Protein AF-A0A292PW51-F1 (afdb_monomer_lite)

Structure (mmCIF, N/CA/C/O backbone):
data_AF-A0A292PW51-F1
#
_entry.id   AF-A0A292PW51-F1
#
loop_
_atom_site.group_PDB
_atom_site.id
_atom_site.type_symbol
_atom_site.label_atom_id
_atom_site.label_alt_id
_atom_site.label_comp_id
_atom_site.label_asym_id
_atom_site.label_entity_id
_atom_site.label_seq_id
_atom_site.pdbx_PDB_ins_code
_atom_site.Cartn_x
_atom_site.Cartn_y
_atom_site.Cartn_z
_atom_site.occupancy
_atom_site.B_iso_or_equiv
_atom_site.auth_seq_id
_atom_site.auth_comp_id
_atom_site.auth_asym_id
_atom_site.auth_atom_id
_atom_site.pdbx_PDB_model_num
ATOM 1 N N . ALA A 1 1 ? 10.138 -15.272 -8.464 1.00 60.44 1 ALA A N 1
ATOM 2 C CA . ALA A 1 1 ? 11.137 -14.870 -7.450 1.00 60.44 1 ALA A CA 1
ATOM 3 C C . ALA A 1 1 ? 10.478 -14.165 -6.259 1.00 60.44 1 ALA A C 1
ATOM 5 O O . ALA A 1 1 ? 10.501 -14.728 -5.175 1.00 60.44 1 ALA A O 1
ATOM 6 N N . ILE A 1 2 ? 9.798 -13.029 -6.466 1.00 63.06 2 ILE A N 1
ATOM 7 C CA . ILE A 1 2 ? 9.164 -12.206 -5.408 1.00 63.06 2 ILE A CA 1
ATOM 8 C C . ILE A 1 2 ? 8.165 -12.992 -4.543 1.00 63.06 2 ILE A C 1
ATOM 10 O O . ILE A 1 2 ? 8.231 -12.941 -3.323 1.00 63.06 2 ILE A O 1
ATOM 14 N N . LYS A 1 3 ? 7.318 -13.828 -5.156 1.00 59.09 3 LYS A N 1
ATOM 15 C CA . LYS A 1 3 ? 6.354 -14.672 -4.429 1.00 59.09 3 LYS A CA 1
ATOM 16 C C . LYS A 1 3 ? 6.985 -15.595 -3.379 1.00 59.09 3 LYS A C 1
ATOM 18 O O . LYS A 1 3 ? 6.397 -15.779 -2.325 1.00 59.09 3 LYS A O 1
ATOM 23 N N . ARG A 1 4 ? 8.185 -16.139 -3.626 1.00 60.94 4 ARG A N 1
ATOM 24 C CA . ARG A 1 4 ? 8.893 -16.975 -2.633 1.00 60.94 4 ARG A CA 1
ATOM 25 C C . ARG A 1 4 ? 9.422 -16.152 -1.457 1.00 60.94 4 ARG A C 1
ATOM 27 O O . ARG A 1 4 ? 9.476 -16.662 -0.349 1.00 60.94 4 ARG A O 1
ATOM 34 N N . LEU A 1 5 ? 9.774 -14.887 -1.690 1.00 60.72 5 LEU A N 1
ATOM 35 C CA . LEU A 1 5 ? 10.201 -13.960 -0.636 1.00 60.72 5 LEU A CA 1
ATOM 36 C C . LEU A 1 5 ? 9.022 -13.507 0.243 1.00 60.72 5 LEU A C 1
ATOM 38 O O . LEU A 1 5 ? 9.226 -13.128 1.387 1.00 60.72 5 LEU A O 1
ATOM 42 N N . ALA A 1 6 ? 7.793 -13.584 -0.275 1.00 58.75 6 ALA A N 1
ATOM 43 C CA . ALA A 1 6 ? 6.568 -13.200 0.426 1.00 58.75 6 ALA A CA 1
ATOM 44 C C . ALA A 1 6 ? 5.872 -14.359 1.180 1.00 58.75 6 ALA A C 1
ATOM 46 O O . ALA A 1 6 ? 4.760 -14.180 1.667 1.00 58.75 6 ALA A O 1
ATOM 47 N N . GLN A 1 7 ? 6.483 -15.550 1.266 1.00 57.91 7 GLN A N 1
ATOM 48 C CA . GLN A 1 7 ? 5.862 -16.770 1.819 1.00 57.91 7 GLN A CA 1
ATOM 49 C C . GLN A 1 7 ? 6.125 -17.027 3.321 1.00 57.91 7 GLN A C 1
ATOM 51 O O . GLN A 1 7 ? 5.797 -18.104 3.812 1.00 57.91 7 GLN A O 1
ATOM 56 N N . GLY A 1 8 ? 6.688 -16.070 4.067 1.00 54.16 8 GLY A N 1
ATOM 57 C CA . GLY A 1 8 ? 6.878 -16.184 5.523 1.00 54.16 8 GLY A CA 1
ATOM 58 C C . GLY A 1 8 ? 5.642 -15.778 6.339 1.00 54.16 8 GLY A C 1
ATOM 59 O O . GLY A 1 8 ? 4.876 -14.929 5.898 1.00 54.16 8 GLY A O 1
ATOM 60 N N . THR A 1 9 ? 5.490 -16.324 7.553 1.00 55.44 9 THR A N 1
ATOM 61 C CA . THR A 1 9 ? 4.442 -15.988 8.550 1.00 55.44 9 THR A CA 1
ATOM 62 C C . THR A 1 9 ? 4.656 -14.636 9.253 1.00 55.44 9 THR A C 1
ATOM 64 O O . THR A 1 9 ? 4.024 -14.354 10.266 1.00 55.44 9 THR A O 1
ATOM 67 N N . ALA A 1 10 ? 5.584 -13.818 8.754 1.00 63.69 10 ALA A N 1
ATOM 68 C CA . ALA A 1 10 ? 5.915 -12.492 9.265 1.00 63.69 10 ALA A CA 1
ATOM 69 C C . ALA A 1 10 ? 5.599 -11.425 8.205 1.00 63.69 10 ALA A C 1
ATOM 71 O O . ALA A 1 10 ? 5.453 -11.745 7.025 1.00 63.69 10 ALA A O 1
ATOM 72 N N . HIS A 1 11 ? 5.535 -10.152 8.610 1.00 70.06 11 HIS A N 1
ATOM 73 C CA . HIS A 1 11 ? 5.395 -9.020 7.688 1.00 70.06 11 HIS A CA 1
ATOM 74 C C . HIS A 1 11 ? 6.590 -8.959 6.720 1.00 70.06 11 HIS A C 1
ATOM 76 O O . HIS A 1 11 ? 7.638 -8.386 7.031 1.00 70.06 11 HIS A O 1
ATOM 82 N N . ASN A 1 12 ? 6.441 -9.567 5.543 1.00 82.44 12 ASN A N 1
ATOM 83 C CA . ASN A 1 12 ? 7.491 -9.628 4.534 1.00 82.44 12 ASN A CA 1
ATOM 84 C C . ASN A 1 12 ? 7.632 -8.261 3.854 1.00 82.44 12 ASN A C 1
ATOM 86 O O . ASN A 1 12 ? 6.668 -7.721 3.315 1.00 82.44 12 ASN A O 1
ATOM 90 N N . ARG A 1 13 ? 8.846 -7.702 3.864 1.00 87.56 13 ARG A N 1
ATOM 91 C CA . ARG A 1 13 ? 9.172 -6.430 3.205 1.00 87.56 13 ARG A CA 1
ATOM 92 C C . ARG A 1 13 ? 10.074 -6.703 2.013 1.00 87.56 13 ARG A C 1
ATOM 94 O O . ARG A 1 13 ? 11.118 -7.333 2.162 1.00 87.56 13 ARG A O 1
ATOM 101 N N . ILE A 1 14 ? 9.673 -6.231 0.837 1.00 90.12 14 ILE A N 1
ATOM 102 C CA . ILE A 1 14 ? 10.404 -6.433 -0.416 1.00 90.12 14 ILE A CA 1
ATOM 103 C C . ILE A 1 14 ? 10.633 -5.067 -1.055 1.00 90.12 14 ILE A C 1
ATOM 105 O O . ILE A 1 14 ? 9.687 -4.306 -1.231 1.00 90.12 14 ILE A O 1
ATOM 109 N N . ALA A 1 15 ? 11.881 -4.772 -1.420 1.00 91.69 15 ALA A N 1
ATOM 110 C CA . ALA A 1 15 ? 12.236 -3.569 -2.163 1.00 91.69 15 ALA A CA 1
ATOM 111 C C . ALA A 1 15 ? 12.589 -3.931 -3.612 1.00 91.69 15 ALA A C 1
ATOM 113 O O . ALA A 1 15 ? 13.425 -4.803 -3.855 1.00 91.69 15 ALA A O 1
ATOM 114 N N . LEU A 1 16 ? 11.963 -3.250 -4.573 1.00 91.12 16 LEU A N 1
ATOM 115 C CA . LEU A 1 16 ? 12.326 -3.316 -5.989 1.00 91.12 16 LEU A CA 1
ATOM 116 C C . LEU A 1 16 ? 13.127 -2.063 -6.336 1.00 91.12 16 LEU A C 1
ATOM 118 O O . LEU A 1 16 ? 12.579 -0.966 -6.361 1.00 91.12 16 LEU A O 1
ATOM 122 N N . HIS A 1 17 ? 14.419 -2.223 -6.619 1.00 89.56 17 HIS A N 1
ATOM 123 C CA . HIS A 1 17 ? 15.317 -1.121 -6.965 1.00 89.56 17 HIS A CA 1
ATOM 124 C C . HIS A 1 17 ? 16.002 -1.378 -8.313 1.00 89.56 17 HIS A C 1
ATOM 126 O O . HIS A 1 17 ? 16.195 -2.520 -8.726 1.00 89.56 17 HIS A O 1
ATOM 132 N N . GLY A 1 18 ? 16.340 -0.308 -9.031 1.00 88.50 18 GLY A N 1
ATOM 133 C CA . GLY A 1 18 ? 16.941 -0.386 -10.363 1.00 88.50 18 GLY A CA 1
ATOM 134 C C . GLY A 1 18 ? 16.719 0.887 -11.172 1.00 88.50 18 GLY A C 1
ATOM 135 O O . GLY A 1 18 ? 15.954 1.762 -10.761 1.00 88.50 18 GLY A O 1
ATOM 136 N N . LEU A 1 19 ? 17.367 0.973 -12.333 1.00 88.38 19 LEU A N 1
ATOM 137 C CA . LEU A 1 19 ? 17.332 2.144 -13.215 1.00 88.38 19 LEU A CA 1
ATOM 138 C C . LEU A 1 19 ? 15.903 2.569 -13.596 1.00 88.38 19 LEU A C 1
ATOM 140 O O . LEU A 1 19 ? 14.966 1.762 -13.617 1.00 88.38 19 LEU A O 1
ATOM 144 N N . GLY A 1 20 ? 15.730 3.854 -13.906 1.00 86.50 20 GLY A N 1
ATOM 145 C CA . GLY A 1 20 ? 14.488 4.364 -14.487 1.00 86.50 20 GLY A CA 1
ATOM 146 C C . GLY A 1 20 ? 14.097 3.556 -15.729 1.00 86.50 20 GLY A C 1
ATOM 147 O O . GLY A 1 20 ? 14.954 3.171 -16.519 1.00 86.50 20 GLY A O 1
ATOM 148 N N . GLY A 1 21 ? 12.810 3.234 -15.871 1.00 88.19 21 GLY A N 1
ATOM 149 C CA . GLY A 1 21 ? 12.310 2.451 -17.008 1.00 88.19 21 GLY A CA 1
ATOM 150 C C . GLY A 1 21 ? 12.546 0.935 -16.941 1.00 88.19 21 GLY A C 1
ATOM 151 O O . GLY A 1 21 ? 12.123 0.229 -17.847 1.00 88.19 21 GLY A O 1
ATOM 152 N N . SER A 1 22 ? 13.134 0.391 -15.868 1.00 90.94 22 SER A N 1
ATOM 153 C CA . SER A 1 22 ? 13.385 -1.058 -15.741 1.00 90.94 22 SER A CA 1
ATOM 154 C C . SER A 1 22 ? 12.143 -1.930 -15.476 1.00 90.94 22 SER A C 1
ATOM 156 O O . SER A 1 22 ? 12.281 -3.117 -15.196 1.00 90.94 22 SER A O 1
ATOM 158 N N . GLY A 1 23 ? 10.934 -1.359 -15.509 1.00 92.44 23 GLY A N 1
ATOM 159 C CA . GLY A 1 23 ? 9.682 -2.107 -15.344 1.00 92.44 23 GLY A CA 1
ATOM 160 C C . GLY A 1 23 ? 9.279 -2.442 -13.899 1.00 92.44 23 GLY A C 1
ATOM 161 O O . GLY A 1 23 ? 8.453 -3.324 -13.689 1.00 92.44 23 GLY A O 1
ATOM 162 N N . LYS A 1 24 ? 9.854 -1.778 -12.883 1.00 94.75 24 LYS A N 1
ATOM 163 C CA . LYS A 1 24 ? 9.596 -2.078 -11.452 1.00 94.75 24 LYS A CA 1
ATOM 164 C C . LYS A 1 24 ? 8.109 -2.011 -11.089 1.00 94.75 24 LYS A C 1
ATOM 166 O O . LYS A 1 24 ? 7.590 -2.937 -10.473 1.00 94.75 24 LYS A O 1
ATOM 171 N N . THR A 1 25 ? 7.431 -0.949 -11.518 1.00 93.69 25 THR A N 1
ATOM 172 C CA . THR A 1 25 ? 5.995 -0.743 -11.294 1.00 93.69 25 THR A CA 1
ATOM 173 C C . THR A 1 25 ? 5.163 -1.853 -11.940 1.00 93.69 25 THR A C 1
ATOM 175 O O . THR A 1 25 ? 4.254 -2.386 -11.313 1.00 93.69 25 THR A O 1
ATOM 178 N N . GLN A 1 26 ? 5.512 -2.280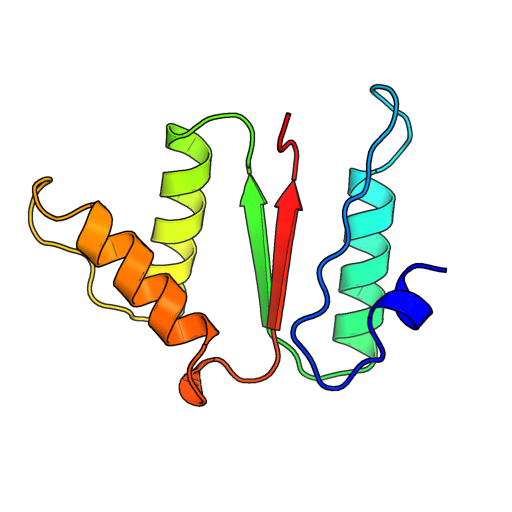 -13.157 1.00 94.00 26 GLN A N 1
ATOM 179 C CA . GLN A 1 26 ? 4.842 -3.377 -13.864 1.00 94.00 26 GLN A CA 1
ATOM 180 C C . GLN A 1 26 ? 5.025 -4.714 -13.137 1.00 94.00 26 GLN A C 1
ATOM 182 O O . GLN A 1 26 ? 4.074 -5.481 -13.015 1.00 94.00 26 GLN A O 1
ATOM 187 N N . ILE A 1 27 ? 6.219 -4.968 -12.595 1.00 93.88 27 ILE A N 1
ATOM 188 C CA . ILE A 1 27 ? 6.493 -6.157 -11.779 1.00 93.88 27 ILE A CA 1
ATOM 189 C C . ILE A 1 27 ? 5.663 -6.135 -10.485 1.00 93.88 27 ILE A C 1
ATOM 191 O O . ILE A 1 27 ? 5.109 -7.164 -10.097 1.00 93.88 27 ILE A O 1
ATOM 195 N N . ALA A 1 28 ? 5.552 -4.979 -9.820 1.00 94.06 28 ALA A N 1
ATOM 196 C CA . ALA A 1 28 ? 4.720 -4.828 -8.627 1.00 94.06 28 ALA A CA 1
ATOM 197 C C . ALA A 1 28 ? 3.227 -5.049 -8.936 1.00 94.06 28 ALA A C 1
ATOM 199 O O . ALA A 1 28 ? 2.564 -5.794 -8.215 1.00 94.06 28 ALA A O 1
ATOM 200 N N . LEU A 1 29 ? 2.719 -4.480 -10.037 1.00 94.12 29 LEU A N 1
ATOM 201 C CA . LEU A 1 29 ? 1.345 -4.689 -10.516 1.00 94.12 29 LEU A CA 1
ATOM 202 C C . LEU A 1 29 ? 1.050 -6.169 -10.767 1.00 94.12 29 LEU A C 1
ATOM 204 O O . LEU A 1 29 ? 0.050 -6.696 -10.283 1.00 94.12 29 LEU A O 1
ATOM 208 N N . GLU A 1 30 ? 1.928 -6.855 -11.498 1.00 93.19 30 GLU A N 1
ATOM 209 C CA . GLU A 1 30 ? 1.766 -8.277 -11.793 1.00 93.19 30 GLU A CA 1
ATOM 210 C C . GLU A 1 30 ? 1.766 -9.125 -10.514 1.00 93.19 30 GLU A C 1
ATOM 212 O O . GLU A 1 30 ? 0.966 -10.052 -10.376 1.00 93.19 30 GLU A O 1
ATOM 217 N N . PHE A 1 31 ? 2.651 -8.806 -9.566 1.00 91.12 31 PHE A N 1
ATOM 218 C CA . PHE A 1 31 ? 2.708 -9.487 -8.278 1.00 91.12 31 PHE A CA 1
ATOM 219 C C . PHE A 1 31 ? 1.392 -9.346 -7.506 1.00 91.12 31 PHE A C 1
ATOM 221 O O . PHE A 1 31 ? 0.825 -10.355 -7.087 1.00 91.12 31 PHE A O 1
ATOM 228 N N . VAL A 1 32 ? 0.888 -8.118 -7.376 1.00 92.62 32 VAL A N 1
ATOM 229 C CA . VAL A 1 32 ? -0.381 -7.811 -6.707 1.00 92.62 32 VAL A CA 1
ATOM 230 C C . VAL A 1 32 ? -1.544 -8.548 -7.363 1.00 92.62 32 VAL A C 1
ATOM 232 O O . VAL A 1 32 ? -2.309 -9.211 -6.669 1.00 92.62 32 VAL A O 1
ATOM 235 N N . TYR A 1 33 ? -1.648 -8.491 -8.694 1.00 90.88 33 TYR A N 1
ATOM 236 C CA . TYR A 1 33 ? -2.729 -9.143 -9.432 1.00 90.88 33 TYR A CA 1
ATOM 237 C C . TYR A 1 33 ? -2.744 -10.659 -9.201 1.00 90.88 33 TYR A C 1
ATOM 239 O O . TYR A 1 33 ? -3.790 -11.249 -8.941 1.00 90.88 33 TYR A O 1
ATOM 247 N N . ARG A 1 34 ? -1.567 -11.297 -9.228 1.00 89.94 34 ARG A N 1
ATOM 248 C CA . ARG A 1 34 ? -1.436 -12.731 -8.934 1.00 89.94 34 ARG A CA 1
ATOM 249 C C . ARG A 1 34 ? -1.811 -13.049 -7.487 1.00 89.94 34 ARG A C 1
ATOM 251 O O . ARG A 1 34 ? -2.513 -14.026 -7.253 1.00 89.94 34 ARG A O 1
ATOM 258 N N . CYS A 1 35 ? -1.375 -12.239 -6.524 1.00 86.81 35 CYS A N 1
ATOM 259 C CA . CYS A 1 35 ? -1.725 -12.432 -5.117 1.00 86.81 35 CYS A CA 1
ATOM 260 C C . CYS A 1 35 ? -3.233 -12.322 -4.876 1.00 86.81 35 CYS A C 1
ATOM 262 O O . CYS A 1 35 ? -3.801 -13.247 -4.306 1.00 86.81 35 CYS A O 1
ATOM 264 N N . ALA A 1 36 ? -3.872 -11.268 -5.386 1.00 84.12 36 ALA A N 1
ATOM 265 C CA . ALA A 1 36 ? -5.316 -11.068 -5.276 1.00 84.12 36 ALA A CA 1
ATOM 266 C C . ALA A 1 36 ? -6.130 -12.169 -5.986 1.00 84.12 36 ALA A C 1
ATOM 268 O O . ALA A 1 36 ? -7.261 -12.448 -5.609 1.00 84.12 36 ALA A O 1
ATOM 269 N N . SER A 1 37 ? -5.563 -12.826 -7.008 1.00 85.12 37 SER A N 1
ATOM 270 C CA . SER A 1 37 ? -6.215 -13.965 -7.676 1.00 85.12 37 SER A CA 1
ATOM 271 C C . SER A 1 37 ? -6.130 -15.287 -6.902 1.00 85.12 37 SER A C 1
ATOM 273 O O . SER A 1 37 ? -6.895 -16.208 -7.172 1.00 85.12 37 SER A O 1
ATOM 275 N N . GLU A 1 38 ? -5.187 -15.408 -5.967 1.00 85.31 38 GLU A N 1
ATOM 276 C CA . GLU A 1 38 ? -4.915 -16.649 -5.231 1.00 85.31 38 GLU A CA 1
ATOM 277 C C . GLU A 1 38 ? -5.314 -16.581 -3.753 1.00 85.31 38 GLU A C 1
ATOM 279 O O . GLU A 1 38 ? -5.426 -17.618 -3.097 1.00 85.31 38 GLU A O 1
ATOM 284 N N . ARG A 1 39 ? -5.452 -15.370 -3.210 1.00 82.12 39 ARG A N 1
ATOM 285 C CA . ARG A 1 39 ? -5.738 -15.096 -1.804 1.00 82.12 39 ARG A CA 1
ATOM 286 C C . ARG A 1 39 ? -6.721 -13.945 -1.710 1.00 82.12 39 ARG A C 1
ATOM 288 O O . ARG A 1 39 ? -6.645 -13.003 -2.493 1.00 82.12 39 ARG A O 1
ATOM 295 N N . ASP A 1 40 ? -7.585 -14.021 -0.711 1.00 83.69 40 ASP A N 1
ATOM 296 C CA . ASP A 1 40 ? -8.422 -12.897 -0.319 1.00 83.69 40 ASP A CA 1
ATOM 297 C C . ASP A 1 40 ? -7.564 -11.959 0.541 1.00 83.69 40 ASP A C 1
ATOM 299 O O . ASP A 1 40 ? -7.272 -12.261 1.697 1.00 83.69 40 ASP A O 1
ATOM 303 N N . CYS A 1 41 ? -7.027 -10.900 -0.068 1.00 88.50 41 CYS A N 1
ATOM 304 C CA . CYS A 1 41 ? -6.217 -9.902 0.625 1.00 88.50 41 CYS A CA 1
ATOM 305 C C . CYS A 1 41 ? -6.460 -8.504 0.060 1.00 88.50 41 CYS A C 1
ATOM 307 O O . CYS A 1 41 ? -6.558 -8.323 -1.158 1.00 88.50 41 CYS A O 1
ATOM 309 N N . ASP A 1 42 ? -6.465 -7.510 0.941 1.00 91.94 42 ASP A N 1
ATOM 310 C CA . ASP A 1 42 ? -6.620 -6.116 0.549 1.00 91.94 42 ASP A CA 1
ATOM 311 C C . ASP A 1 42 ? -5.329 -5.561 -0.056 1.00 91.94 42 ASP A C 1
ATOM 313 O O . ASP A 1 42 ? -4.213 -5.863 0.377 1.00 91.94 42 ASP A O 1
ATOM 317 N N . VAL A 1 43 ? -5.472 -4.715 -1.073 1.00 92.75 43 VAL A N 1
ATOM 318 C CA . VAL A 1 43 ? -4.343 -4.098 -1.769 1.00 92.75 43 VAL A CA 1
ATOM 319 C C . VAL A 1 43 ? -4.413 -2.592 -1.602 1.00 9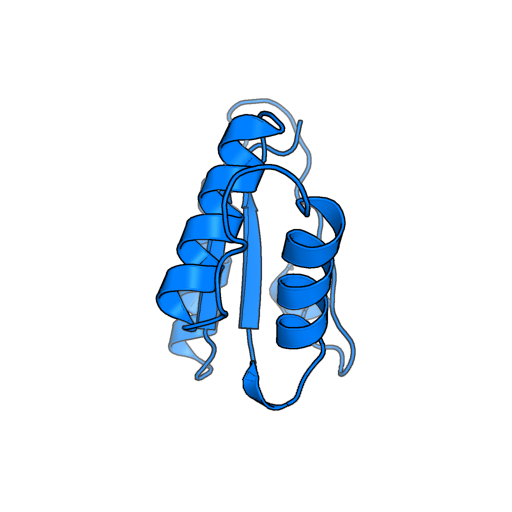2.75 43 VAL A C 1
ATOM 321 O O . VAL A 1 43 ? -5.348 -1.938 -2.062 1.00 92.75 43 VAL A O 1
ATOM 324 N N . TYR A 1 44 ? -3.357 -2.031 -1.026 1.00 94.62 44 TYR A N 1
ATOM 325 C CA . TYR A 1 44 ? -3.187 -0.599 -0.849 1.00 94.62 44 TYR A CA 1
ATOM 326 C C . TYR A 1 44 ? -1.998 -0.118 -1.673 1.00 94.62 44 TYR A C 1
ATOM 328 O O . TYR A 1 44 ? -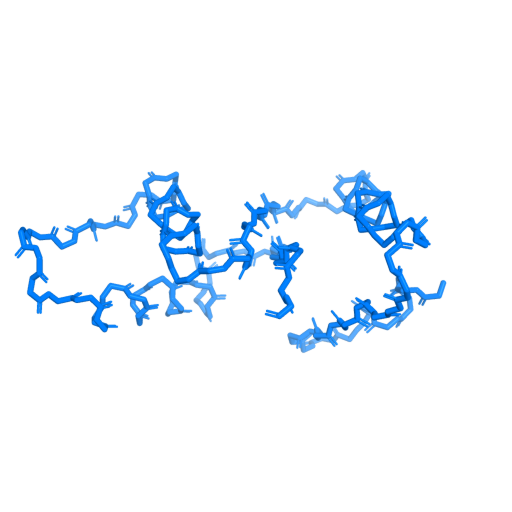0.886 -0.622 -1.526 1.00 94.62 44 TYR A O 1
ATOM 336 N N . TRP A 1 45 ? -2.219 0.871 -2.537 1.00 95.00 45 TRP A N 1
ATOM 337 C CA . TRP A 1 45 ? -1.179 1.442 -3.391 1.00 95.00 45 TRP A CA 1
ATOM 338 C C . TRP A 1 45 ? -0.980 2.919 -3.064 1.00 95.00 45 TRP A C 1
ATOM 340 O O . TRP A 1 45 ? -1.893 3.726 -3.225 1.00 95.00 45 TRP A O 1
ATOM 350 N N . VAL A 1 46 ? 0.224 3.282 -2.627 1.00 94.94 46 VAL A N 1
ATOM 351 C CA . VAL A 1 46 ? 0.602 4.647 -2.243 1.00 94.94 46 VAL A CA 1
ATOM 352 C C . VAL A 1 46 ? 1.757 5.129 -3.113 1.00 94.94 46 VAL A C 1
ATOM 354 O O . VAL A 1 46 ? 2.698 4.390 -3.392 1.00 94.94 46 VAL A O 1
ATOM 357 N N . HIS A 1 47 ? 1.702 6.393 -3.526 1.00 92.50 47 HIS A N 1
ATOM 358 C CA . HIS A 1 47 ? 2.797 7.041 -4.237 1.00 92.50 47 HIS A CA 1
ATOM 359 C C . HIS A 1 47 ? 3.807 7.623 -3.233 1.00 92.50 47 HIS A C 1
ATOM 361 O O . HIS A 1 47 ? 3.486 8.534 -2.474 1.00 92.50 47 HIS A O 1
ATOM 367 N N . GLY A 1 48 ? 5.042 7.128 -3.261 1.00 89.88 48 GLY A N 1
ATOM 368 C CA . GLY A 1 48 ? 6.139 7.483 -2.358 1.00 89.88 48 GLY A CA 1
ATOM 369 C C . GLY A 1 48 ? 6.963 8.713 -2.750 1.00 89.88 48 GLY A C 1
ATOM 370 O O . GLY A 1 48 ? 7.726 9.187 -1.919 1.00 89.88 48 GLY A O 1
ATOM 371 N N . GLY A 1 49 ? 6.800 9.246 -3.967 1.00 88.25 49 GLY A N 1
ATOM 372 C CA . GLY A 1 49 ? 7.622 10.348 -4.505 1.00 88.25 49 GLY A CA 1
ATOM 373 C C . GLY A 1 49 ? 7.333 11.725 -3.901 1.00 88.25 49 GLY A C 1
ATOM 374 O O . GLY A 1 49 ? 6.912 12.642 -4.610 1.00 88.25 49 GLY A O 1
ATOM 375 N N . GLY A 1 50 ? 7.501 11.845 -2.586 1.00 87.62 50 GLY A N 1
ATOM 376 C CA . GLY A 1 50 ? 7.330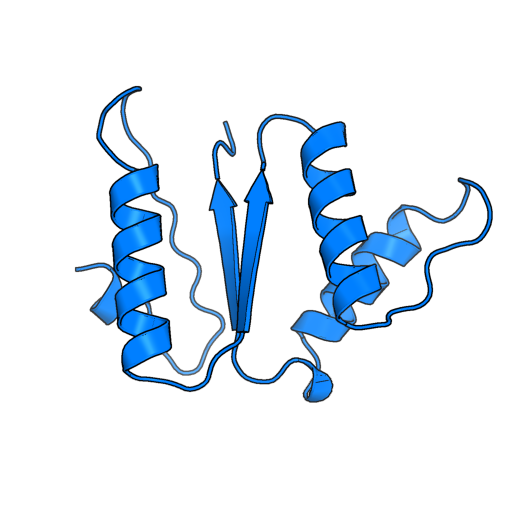 13.055 -1.791 1.00 87.62 50 GLY A CA 1
ATOM 377 C C . GLY A 1 50 ? 6.361 12.879 -0.620 1.00 87.62 50 GLY A C 1
ATOM 378 O O . GLY A 1 50 ? 5.357 12.170 -0.711 1.00 87.62 50 GLY A O 1
ATOM 379 N N . VAL A 1 51 ? 6.629 13.603 0.472 1.00 86.38 51 VAL A N 1
ATOM 380 C CA . VAL A 1 51 ? 5.836 13.558 1.716 1.00 86.38 51 VAL A CA 1
ATOM 381 C C . VAL A 1 51 ? 4.359 13.881 1.468 1.00 86.38 51 VAL A C 1
ATOM 383 O O . VAL A 1 51 ? 3.492 13.220 2.028 1.00 86.38 51 VAL A O 1
ATOM 386 N N . GLN A 1 52 ? 4.054 14.853 0.603 1.00 86.94 52 GLN A N 1
ATOM 387 C CA . GLN A 1 52 ? 2.675 15.244 0.283 1.00 86.94 52 GLN A CA 1
ATOM 388 C C . GLN A 1 52 ? 1.876 14.089 -0.348 1.00 86.94 52 GLN A C 1
ATOM 390 O O . GLN A 1 52 ? 0.828 13.712 0.168 1.00 86.94 52 GLN A O 1
ATOM 395 N N . LYS A 1 53 ? 2.406 13.475 -1.415 1.00 89.88 53 LYS A N 1
ATOM 396 C CA . LYS A 1 53 ? 1.758 12.349 -2.110 1.00 89.88 53 LYS A CA 1
ATOM 397 C C . LYS A 1 53 ? 1.643 11.114 -1.222 1.00 89.88 53 LYS A C 1
ATOM 399 O O . LYS A 1 53 ? 0.622 10.429 -1.232 1.00 89.88 53 LYS A O 1
ATOM 404 N N . PHE A 1 54 ? 2.680 10.860 -0.425 1.00 88.19 54 PHE A N 1
ATOM 405 C CA . PHE A 1 54 ? 2.668 9.785 0.555 1.00 88.19 54 PHE A CA 1
ATOM 406 C C . PHE A 1 54 ? 1.520 9.986 1.552 1.00 88.19 54 PHE A C 1
ATOM 408 O O . PHE A 1 54 ? 0.721 9.079 1.773 1.00 88.19 54 PHE A O 1
ATOM 415 N N . ARG A 1 55 ? 1.371 11.202 2.090 1.00 87.50 55 ARG A N 1
ATOM 416 C CA . ARG A 1 55 ? 0.284 11.549 3.014 1.00 87.50 55 ARG A CA 1
ATOM 417 C C . ARG A 1 55 ? -1.092 11.395 2.381 1.00 87.50 55 ARG A C 1
ATOM 419 O O . ARG A 1 55 ? -1.948 10.771 2.994 1.00 87.50 55 ARG A O 1
ATOM 426 N N . GLU A 1 56 ? -1.289 11.902 1.168 1.00 89.94 56 GLU A N 1
ATOM 427 C CA . GLU A 1 56 ? -2.552 11.763 0.432 1.00 89.94 56 GLU A CA 1
ATOM 428 C C . GLU A 1 56 ? -2.959 10.293 0.270 1.00 89.94 56 GLU A C 1
ATOM 430 O O . GLU A 1 56 ? -4.117 9.946 0.509 1.00 89.94 56 GLU A O 1
ATOM 435 N N . GLY A 1 57 ? -2.002 9.411 -0.039 1.00 92.50 57 GLY A N 1
ATOM 436 C CA . GLY A 1 57 ? -2.256 7.973 -0.121 1.00 92.50 57 GLY A CA 1
ATOM 437 C C . GLY A 1 57 ? -2.702 7.365 1.211 1.00 92.50 57 GLY A C 1
ATOM 438 O O . GLY A 1 57 ? -3.694 6.641 1.258 1.00 92.50 57 GLY A O 1
ATOM 439 N N . PHE A 1 58 ? -2.033 7.698 2.318 1.00 91.56 58 PHE A N 1
ATOM 440 C CA . PHE A 1 58 ? -2.429 7.214 3.647 1.00 91.56 58 PHE A CA 1
ATOM 441 C C . PHE A 1 58 ? -3.766 7.811 4.127 1.00 91.56 58 PHE A C 1
ATOM 443 O O . PHE A 1 58 ? -4.548 7.114 4.772 1.00 91.56 58 PHE A O 1
ATOM 450 N N . THR A 1 59 ? -4.087 9.056 3.763 1.00 90.75 59 THR A N 1
ATOM 451 C CA . THR A 1 59 ? -5.418 9.652 3.972 1.00 90.75 59 THR A CA 1
ATOM 452 C C . THR A 1 59 ? -6.504 8.903 3.211 1.00 90.75 59 THR A C 1
ATOM 454 O O . THR A 1 59 ? -7.536 8.591 3.805 1.00 90.75 59 THR A O 1
ATOM 457 N N . ALA A 1 60 ? -6.264 8.544 1.950 1.00 92.69 60 ALA A N 1
ATOM 458 C CA . ALA A 1 60 ? -7.207 7.746 1.173 1.00 92.69 60 ALA A CA 1
ATOM 459 C C . ALA A 1 60 ? -7.443 6.359 1.801 1.00 92.69 60 ALA A C 1
ATOM 461 O O . ALA A 1 60 ? -8.589 5.922 1.909 1.00 92.69 60 ALA A O 1
ATOM 462 N N . ILE A 1 61 ? -6.385 5.699 2.292 1.00 93.94 61 ILE A N 1
ATOM 463 C CA . ILE A 1 61 ? -6.498 4.414 3.006 1.00 93.94 61 ILE A CA 1
ATOM 464 C C . ILE A 1 61 ? -7.340 4.570 4.275 1.00 93.94 61 ILE A C 1
ATOM 466 O O . ILE A 1 61 ? -8.280 3.806 4.480 1.00 93.94 61 ILE A O 1
ATOM 470 N N . ALA A 1 62 ? -7.052 5.576 5.107 1.00 90.75 62 ALA A N 1
ATOM 471 C CA . ALA A 1 62 ? -7.808 5.816 6.335 1.00 90.75 62 ALA A CA 1
ATOM 472 C C . ALA A 1 62 ? -9.298 6.053 6.068 1.00 90.75 62 ALA A C 1
ATOM 474 O O . ALA A 1 62 ? -10.139 5.496 6.769 1.00 90.75 62 ALA A O 1
ATOM 475 N N . GLN A 1 63 ? -9.633 6.830 5.036 1.00 90.69 63 GLN A N 1
ATOM 476 C CA . GLN A 1 63 ? -11.021 7.039 4.621 1.00 90.69 63 GLN A CA 1
ATOM 477 C C . GLN A 1 63 ? -11.680 5.733 4.169 1.00 90.69 63 GLN A C 1
ATOM 479 O O . GLN A 1 63 ? -12.812 5.450 4.564 1.00 90.69 63 GLN A O 1
ATOM 484 N N . HIS A 1 64 ? -10.968 4.927 3.379 1.00 91.56 64 HIS A N 1
ATOM 485 C CA . HIS A 1 64 ? -11.465 3.653 2.869 1.00 91.56 64 HIS A CA 1
ATOM 486 C C . HIS A 1 64 ? -11.783 2.665 3.999 1.00 91.56 64 HIS A C 1
ATOM 488 O O . HIS A 1 64 ? -12.876 2.100 4.042 1.00 91.56 64 HIS A O 1
ATOM 494 N N . VAL A 1 65 ? -10.871 2.528 4.965 1.00 90.56 65 VAL A N 1
ATOM 495 C CA . VAL A 1 65 ? -11.006 1.605 6.107 1.00 90.56 65 VAL A CA 1
ATOM 496 C C . VAL A 1 65 ? -11.691 2.245 7.323 1.00 90.56 65 VAL A C 1
ATOM 498 O O . VAL A 1 65 ? -11.761 1.650 8.396 1.00 90.56 65 VAL A O 1
ATOM 501 N N . ARG A 1 66 ? -12.248 3.452 7.139 1.00 89.12 66 ARG A N 1
ATOM 502 C CA . ARG A 1 66 ? -13.049 4.215 8.112 1.00 89.12 66 ARG A CA 1
ATOM 503 C C . ARG A 1 66 ? -12.327 4.514 9.431 1.00 89.12 66 ARG A C 1
ATOM 505 O O . ARG A 1 66 ? -12.955 4.579 10.488 1.00 89.12 66 ARG A O 1
ATOM 512 N N . ILE A 1 67 ? -11.018 4.745 9.371 1.00 86.19 67 ILE A N 1
ATOM 513 C CA . ILE A 1 67 ? -10.250 5.290 10.495 1.00 86.19 67 ILE A CA 1
ATOM 514 C C . ILE A 1 67 ? -10.585 6.784 10.619 1.00 86.19 67 ILE A C 1
ATOM 516 O O . ILE A 1 67 ? -10.495 7.504 9.620 1.00 86.19 67 ILE A O 1
ATOM 520 N N . PRO A 1 68 ? -10.949 7.279 11.818 1.00 80.44 68 PRO A N 1
ATOM 521 C CA . PRO A 1 68 ? -11.193 8.698 12.033 1.00 80.44 68 PRO A CA 1
ATOM 522 C C . PRO A 1 68 ? -9.986 9.538 11.615 1.00 80.44 68 PRO A C 1
ATOM 524 O O . PRO A 1 68 ? -8.863 9.311 12.070 1.00 80.44 68 PRO A O 1
ATOM 527 N N . LEU A 1 69 ? -10.227 10.520 10.750 1.00 74.25 69 LEU A N 1
ATOM 528 C CA . LEU A 1 69 ? -9.216 11.508 10.401 1.00 74.25 69 LEU A CA 1
ATOM 529 C C . LEU A 1 69 ? -9.077 12.518 11.552 1.00 74.25 69 LEU A C 1
ATOM 531 O O . LEU A 1 69 ? -10.084 12.840 12.191 1.00 74.25 69 LEU A O 1
ATOM 535 N N . PRO A 1 70 ? -7.871 13.049 11.815 1.00 67.94 70 PRO A N 1
ATOM 536 C CA . PRO A 1 70 ? -7.710 14.136 12.768 1.00 67.94 70 PRO A CA 1
ATOM 537 C C . PRO A 1 70 ? -8.566 15.335 12.357 1.00 67.94 70 PRO A C 1
ATOM 539 O O . PRO A 1 70 ? -8.656 15.671 11.173 1.00 67.94 70 PRO A O 1
ATOM 542 N N . GLY A 1 71 ? -9.146 16.020 13.342 1.00 66.62 71 GLY A N 1
ATOM 543 C CA . GLY A 1 71 ? -9.559 17.409 13.152 1.00 66.62 71 GLY A CA 1
ATOM 544 C C . GLY A 1 71 ? -8.337 18.289 12.861 1.00 66.62 71 GLY A C 1
ATOM 545 O O . GLY A 1 71 ? -7.230 17.937 13.259 1.00 66.62 71 GLY A O 1
ATOM 546 N N . ALA A 1 72 ? -8.557 19.390 12.133 1.00 59.38 72 ALA A N 1
ATOM 547 C CA . ALA A 1 72 ? -7.574 20.364 11.634 1.00 59.38 72 ALA A CA 1
ATOM 548 C C . ALA A 1 72 ? -6.107 20.195 12.109 1.00 59.38 72 ALA A C 1
ATOM 550 O O . ALA A 1 72 ? -5.776 20.520 13.241 1.00 59.38 72 ALA A O 1
ATOM 551 N N . GLU A 1 73 ? -5.245 19.779 11.171 1.00 56.41 73 GLU A N 1
ATOM 552 C CA . GLU A 1 73 ? -3.787 20.006 11.035 1.00 56.41 73 GLU A CA 1
ATOM 553 C C . GLU A 1 73 ? -2.803 19.616 12.167 1.00 56.41 73 GLU A C 1
ATOM 555 O O . GLU A 1 73 ? -1.627 19.421 11.855 1.00 56.41 73 GLU A O 1
ATOM 560 N N . THR A 1 74 ? -3.202 19.447 13.431 1.00 56.91 74 THR A N 1
ATOM 561 C CA . THR A 1 74 ? -2.240 19.386 14.555 1.00 56.91 74 THR A CA 1
ATOM 562 C C . THR A 1 74 ? -1.800 17.999 15.027 1.00 56.91 74 THR A C 1
ATOM 564 O O . THR A 1 74 ? -0.828 17.935 15.774 1.00 56.91 74 THR A O 1
ATOM 567 N N . ASP A 1 75 ? -2.413 16.896 14.581 1.00 71.75 75 ASP A N 1
ATOM 568 C CA . ASP A 1 75 ? -2.013 15.539 15.012 1.00 71.75 75 ASP A CA 1
ATOM 569 C C . ASP A 1 75 ? -1.632 14.610 13.844 1.00 71.75 75 ASP A C 1
ATOM 571 O O . ASP A 1 75 ? -2.212 13.547 13.612 1.00 71.75 75 ASP A O 1
ATOM 575 N N . GLN A 1 76 ? -0.655 15.045 13.044 1.00 67.38 76 GLN A N 1
ATOM 576 C CA . GLN A 1 76 ? -0.166 14.276 11.891 1.00 67.38 76 GLN A CA 1
ATOM 577 C C . GLN A 1 76 ? 0.598 13.009 12.302 1.00 67.38 76 GLN A C 1
ATOM 579 O O . GLN A 1 76 ? 0.486 11.974 11.641 1.00 67.38 76 GLN A O 1
ATOM 584 N N . GLU A 1 77 ? 1.366 13.074 13.390 1.00 72.94 77 GLU A N 1
ATOM 585 C CA . GLU A 1 77 ? 2.080 11.910 13.920 1.00 72.94 77 GLU A CA 1
ATOM 586 C C . GLU A 1 77 ? 1.103 10.885 14.505 1.00 72.94 77 GLU A C 1
ATOM 588 O O . GLU A 1 77 ? 1.217 9.694 14.203 1.00 72.94 77 GLU A O 1
ATOM 593 N N . GLY A 1 78 ? 0.089 11.335 15.255 1.00 79.88 78 GLY A N 1
ATOM 594 C CA . GLY A 1 78 ? -0.982 10.472 15.748 1.00 79.88 78 GLY A CA 1
ATOM 595 C C . GLY A 1 78 ? -1.787 9.836 14.617 1.00 79.88 78 GLY A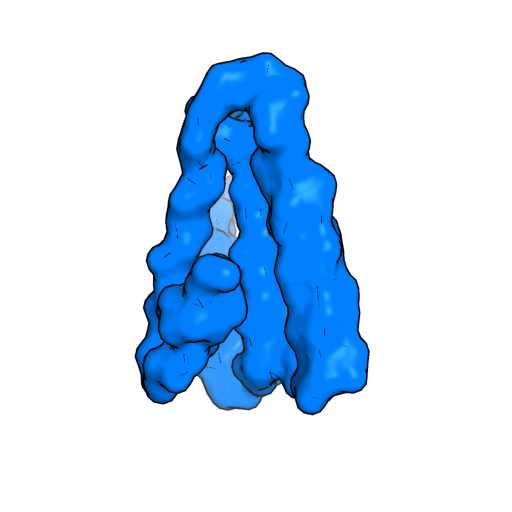 C 1
ATOM 596 O O . GLY A 1 78 ? -2.120 8.654 14.692 1.00 79.88 78 GLY A O 1
ATOM 597 N N . PHE A 1 79 ? -2.016 10.556 13.516 1.00 82.94 79 PHE A N 1
ATOM 598 C CA . PHE A 1 79 ? -2.675 10.014 12.327 1.00 82.94 79 PHE A CA 1
ATOM 599 C C . PHE A 1 79 ? -1.931 8.829 11.702 1.00 82.94 79 PHE A C 1
ATOM 601 O O . PHE A 1 79 ? -2.504 7.746 11.549 1.00 82.94 79 PHE A O 1
ATOM 608 N N . LEU A 1 80 ? -0.652 9.013 11.355 1.00 84.06 80 LEU A N 1
ATOM 609 C CA . LEU A 1 80 ? 0.152 7.942 10.760 1.00 84.06 80 LEU A CA 1
ATOM 610 C C . LEU A 1 80 ? 0.330 6.777 11.740 1.00 84.06 80 LEU A C 1
ATOM 612 O O . LEU A 1 80 ? 0.307 5.616 11.328 1.00 84.06 80 LEU A O 1
ATOM 616 N N . LEU A 1 81 ? 0.437 7.069 13.041 1.00 86.00 81 LEU A N 1
ATOM 617 C CA . LEU A 1 81 ? 0.483 6.049 14.082 1.00 86.00 81 LEU A CA 1
ATOM 618 C C . LEU A 1 81 ? -0.821 5.243 14.159 1.00 86.00 81 LEU A C 1
ATOM 620 O O . LEU A 1 81 ? -0.765 4.025 14.317 1.00 86.00 81 LEU A O 1
ATOM 624 N N . ASN A 1 82 ? -1.984 5.881 14.018 1.00 87.56 82 ASN A N 1
ATOM 625 C CA . ASN A 1 82 ? -3.279 5.199 14.024 1.00 87.56 82 ASN A CA 1
ATOM 626 C C . ASN A 1 82 ? -3.437 4.272 12.817 1.00 87.56 82 ASN A C 1
ATOM 628 O O . ASN A 1 82 ? -3.866 3.131 12.984 1.00 87.56 82 ASN A O 1
ATOM 632 N N . ILE A 1 83 ? -3.029 4.711 11.623 1.00 90.38 83 ILE A N 1
ATOM 633 C CA . ILE A 1 83 ? -3.051 3.844 10.437 1.00 90.38 83 ILE A CA 1
ATOM 634 C C . ILE A 1 83 ? -2.072 2.684 10.591 1.00 90.38 83 ILE A C 1
ATOM 636 O O . ILE A 1 83 ? -2.413 1.541 10.297 1.00 90.38 83 ILE A O 1
ATOM 640 N N . ARG A 1 84 ? -0.868 2.948 11.107 1.00 89.62 84 ARG A N 1
ATOM 641 C CA . ARG A 1 84 ? 0.102 1.892 11.399 1.00 89.62 84 ARG A CA 1
ATOM 642 C C . ARG A 1 84 ? -0.471 0.858 12.371 1.00 89.62 84 ARG A C 1
ATOM 644 O O . ARG A 1 84 ? -0.375 -0.333 12.104 1.00 89.62 84 ARG A O 1
ATOM 651 N N . ARG A 1 85 ? -1.089 1.302 13.469 1.00 89.94 85 ARG A N 1
ATOM 652 C CA . ARG A 1 85 ? -1.740 0.414 14.446 1.00 89.94 85 ARG A CA 1
ATOM 653 C C . ARG A 1 85 ? -2.860 -0.406 13.823 1.00 89.94 85 ARG A C 1
ATOM 655 O O . ARG A 1 85 ? -3.042 -1.555 14.202 1.00 89.94 85 ARG A O 1
ATOM 662 N N . TRP A 1 86 ? -3.599 0.174 12.880 1.00 91.94 86 TRP A N 1
ATOM 663 C CA . TRP A 1 86 ? -4.618 -0.555 12.138 1.00 91.94 86 TRP A CA 1
ATOM 664 C C . TRP A 1 86 ? -3.997 -1.673 11.288 1.00 91.94 86 TRP A C 1
ATOM 666 O O . TRP A 1 86 ? -4.420 -2.814 11.436 1.00 91.94 86 TRP A O 1
ATOM 676 N N . PHE A 1 87 ? -2.937 -1.389 10.517 1.00 91.44 87 PHE A N 1
ATOM 677 C CA . PHE A 1 87 ? -2.189 -2.393 9.735 1.00 91.44 87 PHE A CA 1
ATOM 678 C C . PHE A 1 87 ? -1.553 -3.507 10.585 1.00 91.44 87 PHE A C 1
ATOM 680 O O . PHE A 1 87 ? -1.361 -4.624 10.109 1.00 91.44 87 PHE A O 1
ATOM 687 N N . GLU A 1 88 ? -1.180 -3.202 11.829 1.00 89.62 88 GLU A N 1
ATOM 688 C CA . GLU A 1 88 ? -0.641 -4.172 12.794 1.00 89.62 88 GLU A CA 1
ATOM 689 C C . GLU A 1 88 ? -1.753 -4.947 13.535 1.00 89.62 88 GLU A C 1
ATOM 691 O O . GLU A 1 88 ? -1.476 -5.923 14.233 1.00 89.62 88 GLU A O 1
ATOM 696 N N . GLY A 1 89 ? -3.010 -4.511 13.418 1.00 88.81 89 GLY A N 1
ATOM 697 C CA . GLY A 1 89 ? -4.153 -5.061 14.135 1.00 88.81 89 GLY A CA 1
ATOM 698 C C . GLY A 1 89 ? -4.929 -6.108 13.337 1.00 88.81 89 GLY A C 1
ATOM 699 O O . GLY A 1 89 ? -4.974 -6.085 12.110 1.00 88.81 89 GLY A O 1
ATOM 700 N N . LEU A 1 90 ? -5.643 -6.980 14.055 1.00 87.12 90 LEU A N 1
ATOM 701 C CA . LEU A 1 90 ? -6.465 -8.054 13.473 1.00 87.12 90 LEU A CA 1
ATOM 702 C C . LEU A 1 90 ? -7.551 -7.551 12.506 1.00 87.12 90 LEU A C 1
ATOM 704 O O . LEU A 1 90 ? -7.965 -8.284 11.616 1.00 87.12 90 LEU A O 1
ATOM 708 N N . ALA A 1 91 ? -8.011 -6.308 12.678 1.00 88.06 91 ALA A N 1
ATOM 709 C CA . ALA A 1 91 ? -9.038 -5.704 11.830 1.00 88.06 91 ALA A CA 1
ATOM 710 C C . ALA A 1 91 ? -8.565 -5.418 10.394 1.00 88.06 91 ALA A C 1
ATOM 712 O O . ALA A 1 91 ? -9.410 -5.190 9.534 1.00 88.06 91 ALA A O 1
ATOM 713 N N . SER A 1 92 ? -7.250 -5.408 10.143 1.00 89.88 92 SER A N 1
ATOM 714 C CA . SER A 1 92 ? -6.692 -5.189 8.802 1.00 89.88 92 SER A CA 1
ATOM 715 C C . SER A 1 92 ? -6.647 -6.438 7.928 1.00 89.88 92 SER A C 1
ATOM 717 O O . SER A 1 92 ? -6.423 -6.314 6.729 1.00 89.88 92 SER A O 1
ATOM 719 N N . GLY A 1 93 ? -6.867 -7.626 8.505 1.00 89.38 93 GLY A N 1
ATOM 720 C CA . GLY A 1 93 ? -6.778 -8.885 7.769 1.00 89.38 93 GLY A CA 1
ATOM 721 C C . GLY A 1 93 ? -5.423 -9.083 7.079 1.00 89.38 93 GLY A C 1
ATOM 722 O O . GLY A 1 93 ? -4.396 -8.559 7.517 1.00 89.38 93 GLY A O 1
ATOM 723 N N . ASP A 1 94 ? -5.429 -9.856 5.994 1.00 89.50 94 ASP A N 1
ATOM 724 C CA . ASP A 1 94 ? -4.271 -9.993 5.114 1.00 89.50 94 ASP A CA 1
ATOM 725 C C . ASP A 1 94 ? -4.235 -8.826 4.123 1.00 89.50 94 ASP A C 1
ATOM 727 O O . ASP A 1 94 ? -5.206 -8.569 3.410 1.00 89.50 94 ASP A O 1
ATOM 731 N N . TRP A 1 95 ? -3.092 -8.147 4.028 1.00 91.75 95 TRP A N 1
ATOM 732 C CA . TRP A 1 95 ? -2.940 -6.982 3.160 1.00 91.75 95 TRP A CA 1
ATOM 733 C C . TRP A 1 95 ? -1.597 -6.944 2.428 1.00 91.75 95 TRP A C 1
ATOM 735 O O . TRP A 1 95 ? -0.582 -7.488 2.872 1.00 91.75 95 TRP A O 1
ATOM 745 N N . ILE A 1 96 ? -1.586 -6.236 1.300 1.00 92.81 96 ILE A N 1
ATOM 746 C CA . ILE A 1 96 ? -0.391 -5.861 0.546 1.00 92.81 96 ILE A CA 1
ATOM 747 C C . ILE A 1 96 ? -0.359 -4.339 0.436 1.00 92.81 96 ILE A C 1
ATOM 749 O O . ILE A 1 96 ? -1.255 -3.731 -0.143 1.00 92.81 96 ILE A O 1
ATOM 753 N N . LEU A 1 97 ? 0.705 -3.725 0.956 1.00 94.00 97 LEU A N 1
ATOM 754 C CA . LEU A 1 97 ? 0.976 -2.300 0.790 1.00 94.00 97 LEU A CA 1
ATOM 755 C C . LEU A 1 97 ? 2.099 -2.115 -0.231 1.00 94.00 97 LEU A C 1
ATOM 757 O O . LEU A 1 97 ? 3.232 -2.542 -0.003 1.00 94.00 97 LEU A O 1
ATOM 761 N N . VAL A 1 98 ? 1.789 -1.451 -1.339 1.00 94.94 98 VAL A N 1
ATOM 762 C CA . VAL A 1 98 ? 2.756 -1.040 -2.357 1.00 94.94 98 VAL A CA 1
ATOM 763 C C . VAL A 1 98 ? 3.057 0.440 -2.175 1.00 94.94 98 VAL A C 1
ATOM 765 O O . VAL A 1 98 ? 2.151 1.269 -2.213 1.00 94.94 98 VAL A O 1
ATOM 768 N N . ILE A 1 99 ? 4.335 0.773 -2.002 1.00 93.94 99 ILE A N 1
ATOM 769 C CA . ILE A 1 99 ? 4.825 2.153 -2.027 1.00 93.94 99 ILE A CA 1
ATOM 770 C C . ILE A 1 99 ? 5.627 2.311 -3.320 1.00 93.94 99 ILE A C 1
ATOM 772 O O . ILE A 1 99 ? 6.757 1.834 -3.414 1.00 93.94 99 ILE A O 1
ATOM 776 N N . ASP A 1 100 ? 5.018 2.918 -4.334 1.00 93.50 100 ASP A N 1
ATOM 777 C CA . ASP A 1 100 ? 5.621 3.082 -5.659 1.00 93.50 100 ASP A CA 1
ATOM 778 C C . ASP A 1 100 ? 6.334 4.431 -5.784 1.00 93.50 100 ASP A C 1
ATOM 780 O O . ASP A 1 100 ? 5.919 5.412 -5.172 1.00 93.50 100 ASP A O 1
ATOM 784 N N . ASN A 1 101 ? 7.397 4.495 -6.585 1.00 89.00 101 ASN A N 1
ATOM 785 C CA . ASN A 1 101 ? 8.231 5.691 -6.736 1.00 89.00 101 ASN A CA 1
ATOM 786 C C . ASN A 1 101 ? 8.746 6.242 -5.386 1.00 89.00 101 ASN A C 1
ATOM 788 O O . ASN A 1 101 ? 8.616 7.430 -5.116 1.00 89.00 101 ASN A O 1
ATOM 792 N N . ALA A 1 102 ? 9.249 5.370 -4.507 1.00 82.81 102 ALA A N 1
ATOM 793 C CA . ALA A 1 102 ? 9.871 5.741 -3.230 1.00 82.81 102 ALA A CA 1
ATOM 794 C C . ALA A 1 102 ? 11.378 6.012 -3.404 1.00 82.81 102 ALA A C 1
ATOM 796 O O . ALA A 1 102 ? 12.209 5.257 -2.894 1.00 82.81 102 ALA A O 1
ATOM 797 N N . ASP A 1 103 ? 11.702 7.020 -4.211 1.00 72.19 103 ASP A N 1
ATOM 798 C CA . ASP A 1 103 ? 13.062 7.491 -4.487 1.00 72.19 103 ASP A CA 1
ATOM 799 C C . ASP A 1 103 ? 13.572 8.542 -3.487 1.00 72.19 103 ASP A C 1
ATOM 801 O O . ASP A 1 103 ? 12.745 9.236 -2.849 1.00 72.19 103 ASP A O 1
#

InterPro domains:
  IPR027417 P-loop containing nucleoside triphosphate hydrolase [G3DSA:3.40.50.300] (1-103)
  IPR027417 P-loop containing nucleoside triphosphate hydrolase [SSF52540] (9-103)

Secondary structure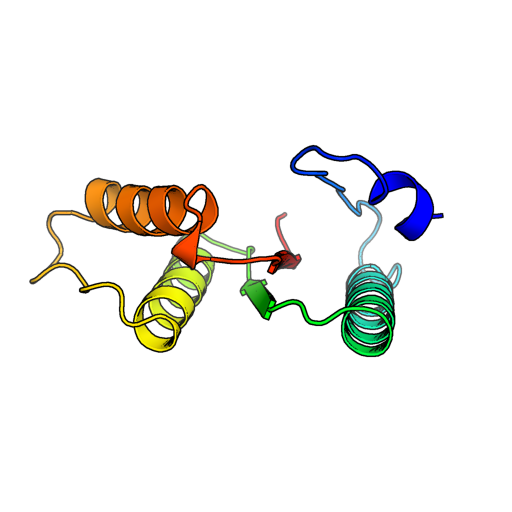 (DSSP, 8-state):
-HHHHT-SSS--------STTSSHHHHHHHHHHHHHHHS--EEEEEE-SSHHHHHHHHHHHHHHTTPPPPSSSS-HHHHHHHHHHHHHSGGG-SEEEEEES--

Organism: NCBI:txid59557

pLDDT: mean 84.28, std 11.41, range [54.16, 95.0]

Foldseek 3Di:
DVVVQVPDPDDRDDDDDDDPPPCSVVVVVVVVVVCVVVDVAAEQEFEQQDPVRNLVSLVVVCVVLVPDDDDPDDPPVVSVVSSVVCCVDPSRPHYDYHHPPND

Sequence (103 aa):
AIKRLAQGTAHNRIALHGLGGSGKTQIALEFVYRCASERDCDVYWVHGGGVQKFREGFTAIAQHVRIPLPGAETDQEGFLLNIRRWFEGLASGDWILVIDNAD

Radius of gyration: 14.77 Å; chains: 1; bounding box: 30×37×33 Å